Protein AF-A0A7R9QQJ9-F1 (afdb_monomer_lite)

Secondary structure (DSSP, 8-state):
-TTHHHHHHS---HHHHHHHHHHHHHHHHHHHHHHHHHHHHSSB-SS-S-------HHHHHHTTTTTTTSTTT--SSTT----B-HHHHHHHTTTTBHHHHHH-TT-TTSSSS-HHHH--HHHHHHHHHHHTTSS-------HHHHHHHHHHHHHHHHHHHHHHHHHHHHHHHT-

InterPro domains:
  IPR015876 Acyl-CoA desaturase [PR00075] (22-43)
  IPR015876 Acyl-CoA desaturase [PR00075] (65-79)
  IPR015876 Acyl-CoA desaturase [PTH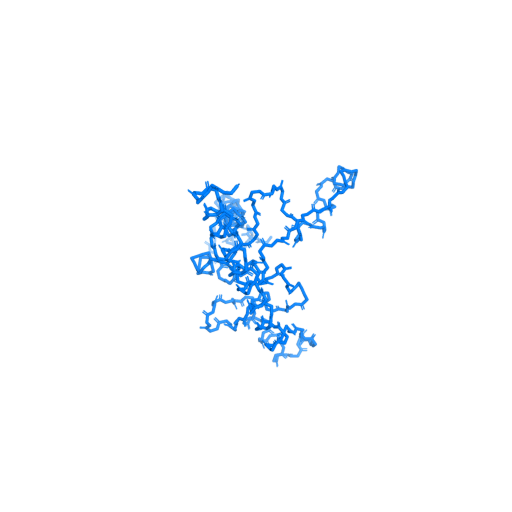R11351] (2-74)

Foldseek 3Di:
DQQVVCCPPPNDDSVVSVVVVVCVVVVVVVLVVVLQQDQQQDAAQQQDDDQADDDDPPQCVVCVNPSCPCVLAHDPDPNGHGHADLVSLVSVQQSRLSNQCNNCVLAQQSHPDACVVRSSPSRVVVVVCVVVVNDDDGDHDPPVVRVVSSVVVVVVVVVVVVVVVVVVCCVVVDD

Structure (mmCIF, N/CA/C/O backbone):
data_AF-A0A7R9QQJ9-F1
#
_entry.id   AF-A0A7R9QQJ9-F1
#
loop_
_atom_site.group_PDB
_atom_site.id
_atom_site.type_symbol
_atom_site.label_atom_id
_atom_site.label_alt_id
_atom_site.label_comp_id
_atom_site.label_asym_id
_atom_site.label_entity_id
_atom_site.label_seq_id
_atom_site.pdbx_PDB_ins_code
_atom_site.Cartn_x
_atom_site.Cartn_y
_atom_site.Cartn_z
_atom_site.occupancy
_atom_site.B_iso_or_equiv
_atom_site.auth_seq_id
_atom_site.auth_comp_id
_atom_site.auth_asym_id
_atom_site.auth_atom_id
_atom_site.pdbx_PDB_model_num
ATOM 1 N N . MET A 1 1 ? 14.951 -6.701 -19.029 1.00 64.62 1 MET A N 1
ATOM 2 C CA . MET A 1 1 ? 13.844 -6.123 -19.824 1.00 64.62 1 MET A CA 1
ATOM 3 C C . MET A 1 1 ? 13.833 -4.592 -19.878 1.00 64.62 1 MET A C 1
ATOM 5 O O . MET A 1 1 ? 13.857 -4.095 -20.995 1.00 64.62 1 MET A O 1
ATOM 9 N N . PRO A 1 2 ? 13.866 -3.815 -18.775 1.00 78.88 2 PRO A N 1
ATOM 10 C CA . PRO A 1 2 ? 13.656 -2.356 -18.847 1.00 78.88 2 PRO A CA 1
ATOM 11 C C . PRO A 1 2 ? 14.773 -1.560 -19.548 1.00 78.88 2 PRO A C 1
ATOM 13 O O . PRO A 1 2 ? 14.519 -0.454 -19.998 1.00 78.88 2 PRO A O 1
ATOM 16 N N . VAL A 1 3 ? 15.979 -2.123 -19.679 1.00 84.75 3 VAL A N 1
ATOM 17 C CA . VAL A 1 3 ? 17.088 -1.518 -20.448 1.00 84.75 3 VAL A CA 1
ATOM 18 C C . VAL A 1 3 ? 16.954 -1.794 -21.949 1.00 84.75 3 VAL A C 1
ATOM 20 O O . VAL A 1 3 ? 17.261 -0.943 -22.766 1.00 84.75 3 VAL A O 1
ATOM 23 N N . VAL A 1 4 ? 16.456 -2.974 -22.324 1.00 87.50 4 VAL A N 1
ATOM 24 C CA . VAL A 1 4 ? 16.416 -3.426 -23.725 1.00 87.50 4 VAL A CA 1
ATOM 25 C C . VAL A 1 4 ? 15.250 -2.792 -24.491 1.00 87.50 4 VAL A C 1
ATOM 27 O O . VAL A 1 4 ? 15.377 -2.498 -25.671 1.00 87.50 4 VAL A O 1
ATOM 30 N N . VAL A 1 5 ? 14.118 -2.545 -23.827 1.00 89.81 5 VAL A N 1
ATOM 31 C CA . VAL A 1 5 ? 12.914 -1.979 -24.463 1.00 89.81 5 VAL A CA 1
ATOM 32 C C . VAL A 1 5 ? 13.157 -0.578 -25.061 1.00 89.81 5 VAL A C 1
ATOM 34 O O . VAL A 1 5 ? 12.848 -0.403 -26.237 1.00 89.81 5 VAL A O 1
ATOM 37 N N . PRO A 1 6 ? 13.755 0.394 -24.339 1.00 87.38 6 PRO A N 1
ATOM 38 C CA . PRO A 1 6 ? 14.094 1.705 -24.904 1.00 87.38 6 PRO A CA 1
ATOM 39 C C . PRO A 1 6 ? 15.059 1.627 -26.091 1.00 87.38 6 PRO A C 1
ATOM 41 O O . PRO A 1 6 ? 14.895 2.343 -27.074 1.00 87.38 6 PRO A O 1
ATOM 44 N N . MET A 1 7 ? 16.033 0.716 -26.017 1.00 91.12 7 MET A N 1
ATOM 45 C CA . MET A 1 7 ? 17.004 0.505 -27.092 1.00 91.12 7 MET A CA 1
ATOM 46 C C . MET A 1 7 ? 16.336 -0.029 -28.367 1.00 91.12 7 MET A C 1
ATOM 48 O O . MET A 1 7 ? 16.750 0.316 -29.463 1.00 91.12 7 MET A O 1
ATOM 52 N N . LEU A 1 8 ? 15.298 -0.864 -28.239 1.00 90.50 8 LEU A N 1
ATOM 53 C CA . LEU A 1 8 ? 14.614 -1.469 -29.387 1.00 90.50 8 LEU A CA 1
ATOM 54 C C . LEU A 1 8 ? 13.496 -0.601 -29.975 1.00 90.50 8 LEU A C 1
ATOM 56 O O . LEU A 1 8 ? 13.248 -0.677 -31.175 1.00 90.50 8 LEU A O 1
ATOM 60 N N . LEU A 1 9 ? 12.779 0.168 -29.150 1.00 92.50 9 LEU A N 1
ATOM 61 C CA . LEU A 1 9 ? 11.583 0.893 -29.596 1.00 92.50 9 LEU A CA 1
ATOM 62 C C . LEU A 1 9 ? 11.868 2.306 -30.111 1.00 92.50 9 LEU A C 1
ATOM 64 O O . LEU A 1 9 ? 11.114 2.797 -30.947 1.00 92.50 9 LEU A O 1
ATOM 68 N N . TRP A 1 10 ? 12.919 2.964 -29.621 1.00 93.19 10 TRP A N 1
ATOM 69 C CA . TRP A 1 10 ? 13.259 4.335 -30.020 1.00 93.19 10 TRP A CA 1
ATOM 70 C C . TRP A 1 10 ? 14.772 4.596 -30.063 1.00 93.19 10 TRP A C 1
ATOM 72 O O . TRP A 1 10 ? 15.200 5.737 -29.925 1.00 93.19 10 TRP A O 1
ATOM 82 N N . ASP A 1 11 ? 15.560 3.536 -30.283 1.00 91.62 11 ASP A N 1
ATOM 83 C CA . ASP A 1 11 ? 17.010 3.581 -30.539 1.00 91.62 11 ASP A CA 1
ATOM 84 C C . ASP A 1 11 ? 17.821 4.314 -29.451 1.00 91.62 11 ASP A C 1
ATOM 86 O O . ASP A 1 11 ? 18.772 5.049 -29.715 1.00 91.62 11 ASP A O 1
ATOM 90 N N . GLU A 1 12 ? 17.422 4.137 -28.187 1.00 92.56 12 GLU A N 1
ATOM 91 C CA . GLU A 1 12 ? 18.134 4.728 -27.053 1.00 92.56 12 GLU A CA 1
ATOM 92 C C . GLU A 1 12 ? 19.526 4.102 -26.874 1.00 92.56 12 GLU A C 1
ATOM 94 O O . GLU A 1 12 ? 19.711 2.891 -27.026 1.00 92.56 12 GLU A O 1
ATOM 99 N N . SER A 1 13 ? 20.513 4.906 -26.465 1.00 93.50 13 SER A N 1
ATOM 100 C CA . SER A 1 13 ? 21.855 4.375 -26.208 1.00 93.50 13 SER A CA 1
ATOM 101 C C . SER A 1 13 ? 21.870 3.447 -24.987 1.00 93.50 13 SER A C 1
ATOM 103 O O . SER A 1 13 ? 21.160 3.666 -24.001 1.00 93.50 13 SER A O 1
ATOM 105 N N . PHE A 1 14 ? 22.732 2.423 -25.006 1.00 90.38 14 PHE A N 1
ATOM 106 C CA . PHE A 1 14 ? 22.843 1.460 -23.901 1.00 90.38 14 PHE A CA 1
ATOM 107 C C . PHE A 1 14 ? 23.088 2.144 -22.548 1.00 90.38 14 PHE A C 1
ATOM 109 O O . PHE A 1 14 ? 22.452 1.808 -21.550 1.00 90.38 14 PHE A O 1
ATOM 116 N N . ILE A 1 15 ? 23.981 3.137 -22.516 1.00 91.50 15 ILE A N 1
ATOM 117 C CA . ILE A 1 15 ? 24.331 3.855 -21.287 1.00 91.50 15 ILE A CA 1
ATOM 118 C C . ILE A 1 15 ? 23.136 4.658 -20.763 1.00 91.50 15 ILE A C 1
ATOM 120 O O . ILE A 1 15 ? 22.824 4.563 -19.577 1.00 91.50 15 ILE A O 1
ATOM 124 N N . ASN A 1 16 ? 22.417 5.374 -21.632 1.00 89.94 16 ASN A N 1
ATOM 125 C CA . ASN A 1 16 ? 21.224 6.118 -21.229 1.00 89.94 16 ASN A CA 1
ATOM 126 C C . ASN A 1 16 ? 20.128 5.184 -20.707 1.00 89.94 16 ASN A C 1
ATOM 128 O O . ASN A 1 16 ? 19.537 5.456 -19.664 1.00 89.94 16 ASN A O 1
ATOM 132 N N . ALA A 1 17 ? 19.899 4.049 -21.373 1.00 90.06 17 ALA A N 1
ATOM 133 C CA . ALA A 1 17 ? 18.910 3.064 -20.949 1.00 90.06 17 ALA A CA 1
ATOM 134 C C . ALA A 1 17 ? 19.256 2.433 -19.584 1.00 90.06 17 ALA A C 1
ATOM 136 O O . ALA A 1 17 ? 18.371 2.222 -18.748 1.00 90.06 17 ALA A O 1
ATOM 137 N N . VAL A 1 18 ? 20.541 2.169 -19.318 1.00 91.31 18 VAL A N 1
ATOM 138 C CA . VAL A 1 18 ? 21.013 1.687 -18.009 1.00 91.31 18 VAL A CA 1
ATOM 139 C C . VAL A 1 18 ? 20.833 2.755 -16.932 1.00 91.31 18 VAL A C 1
ATOM 141 O O . VAL A 1 18 ? 20.264 2.454 -15.882 1.00 91.31 18 VAL A O 1
ATOM 144 N N . ILE A 1 19 ? 21.256 3.997 -17.189 1.00 91.38 19 ILE A N 1
ATOM 145 C CA . ILE A 1 19 ? 21.118 5.111 -16.238 1.00 91.38 19 ILE A CA 1
ATOM 146 C C . ILE A 1 19 ? 19.643 5.362 -15.918 1.00 91.38 19 ILE A C 1
ATOM 148 O O . ILE A 1 19 ? 19.280 5.450 -14.746 1.00 91.38 19 ILE A O 1
ATOM 152 N N . ALA A 1 20 ? 18.776 5.399 -16.931 1.00 88.38 20 ALA A N 1
ATOM 153 C CA . ALA A 1 20 ? 17.339 5.565 -16.751 1.00 88.38 20 ALA A CA 1
ATOM 154 C C . ALA A 1 20 ? 16.732 4.429 -15.913 1.00 88.38 20 ALA A C 1
ATOM 156 O O . ALA A 1 20 ? 15.905 4.680 -15.037 1.00 88.38 20 ALA A O 1
ATOM 157 N N . ASN A 1 21 ? 17.166 3.180 -16.119 1.00 89.00 21 ASN A N 1
ATOM 158 C CA . ASN A 1 21 ? 16.682 2.054 -15.324 1.00 89.00 21 ASN A CA 1
ATOM 159 C C . ASN A 1 21 ? 17.173 2.097 -13.867 1.00 89.00 21 ASN A C 1
ATOM 161 O O . ASN A 1 21 ? 16.391 1.808 -12.960 1.00 89.00 21 ASN A O 1
ATOM 165 N N . ILE A 1 22 ? 18.434 2.476 -13.630 1.00 90.62 22 ILE A N 1
ATOM 166 C CA . ILE A 1 22 ? 18.966 2.676 -12.273 1.00 90.62 22 ILE A CA 1
ATOM 167 C C . ILE A 1 22 ? 18.197 3.802 -11.582 1.00 90.62 22 ILE A C 1
ATOM 169 O O . ILE A 1 22 ? 17.714 3.610 -10.469 1.00 90.62 22 ILE A O 1
ATOM 173 N N . PHE A 1 23 ? 18.009 4.940 -12.254 1.00 88.56 23 PHE A N 1
ATOM 174 C CA . PHE A 1 23 ? 17.234 6.059 -11.725 1.00 88.56 23 PHE A CA 1
ATOM 175 C C . PHE A 1 23 ? 15.801 5.639 -11.388 1.00 88.56 23 PHE A C 1
ATOM 177 O O . PHE A 1 23 ? 15.341 5.895 -10.280 1.00 88.56 23 PHE A O 1
ATOM 184 N N . ARG A 1 24 ? 15.117 4.919 -12.286 1.00 88.56 24 ARG A N 1
ATOM 185 C CA . ARG A 1 24 ? 13.768 4.381 -12.048 1.00 88.56 24 ARG A CA 1
ATOM 186 C C . ARG A 1 24 ? 13.718 3.478 -10.814 1.00 88.56 24 ARG A C 1
ATOM 188 O O . ARG A 1 24 ? 12.778 3.575 -10.030 1.00 88.56 24 ARG A O 1
ATOM 195 N N . PHE A 1 25 ? 14.704 2.595 -10.647 1.00 84.88 25 PHE A N 1
ATOM 196 C CA . PHE A 1 25 ? 14.776 1.677 -9.510 1.00 84.88 25 PHE A CA 1
ATOM 197 C C . PHE A 1 25 ? 15.018 2.424 -8.195 1.00 84.88 25 PHE A C 1
ATOM 199 O O . PHE A 1 25 ? 14.280 2.231 -7.233 1.00 84.88 25 PHE A O 1
ATOM 206 N N . VAL A 1 26 ? 15.999 3.328 -8.175 1.00 86.31 26 VAL A N 1
ATOM 207 C CA . VAL A 1 26 ? 16.327 4.145 -7.002 1.00 86.31 26 VAL A C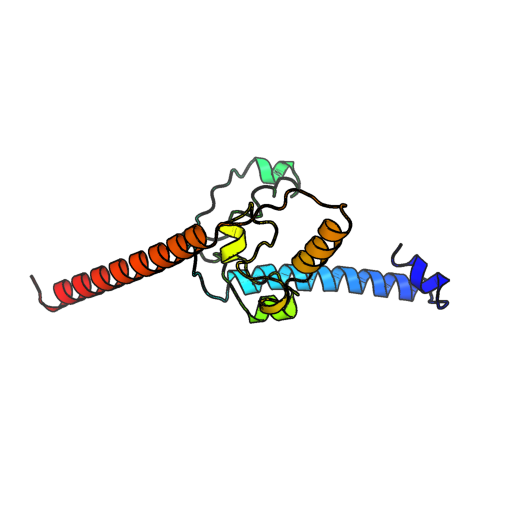A 1
ATOM 208 C C . VAL A 1 26 ? 15.158 5.054 -6.633 1.00 86.31 26 VAL A C 1
ATOM 210 O O . VAL A 1 26 ? 14.791 5.112 -5.464 1.00 86.31 26 VAL A O 1
ATOM 213 N N . TYR A 1 27 ? 14.535 5.719 -7.605 1.00 82.25 27 TYR A N 1
ATOM 214 C CA . TYR A 1 27 ? 13.352 6.548 -7.383 1.00 82.25 27 TYR A CA 1
ATOM 215 C C . TYR A 1 27 ? 12.193 5.727 -6.809 1.00 82.25 27 TYR A C 1
ATOM 217 O O . TYR A 1 27 ? 11.614 6.119 -5.801 1.00 82.25 27 TYR A O 1
ATOM 225 N N . GLY A 1 28 ? 11.914 4.547 -7.376 1.00 79.62 28 GLY A N 1
ATOM 226 C CA . GLY A 1 28 ? 10.893 3.635 -6.855 1.00 79.62 28 GLY A CA 1
ATOM 227 C C . GLY A 1 28 ? 11.153 3.213 -5.406 1.00 79.62 28 GLY A C 1
ATOM 228 O O . GLY A 1 28 ? 10.234 3.249 -4.590 1.00 79.62 28 GLY A O 1
ATOM 229 N N . LEU A 1 29 ? 12.405 2.892 -5.062 1.00 78.38 29 LEU A N 1
ATOM 230 C CA . LEU A 1 29 ? 12.799 2.592 -3.682 1.00 78.38 29 LEU A CA 1
ATOM 231 C C . LEU A 1 29 ? 12.589 3.791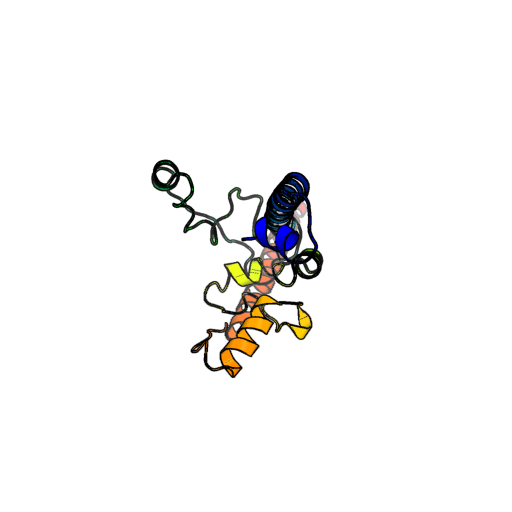 -2.751 1.00 78.38 29 LEU A C 1
ATOM 233 O O . LEU A 1 29 ? 12.030 3.625 -1.671 1.00 78.38 29 LEU A O 1
ATOM 237 N N . HIS A 1 30 ? 12.982 4.998 -3.165 1.00 75.75 30 HIS A N 1
ATOM 238 C CA . HIS A 1 30 ? 12.779 6.205 -2.360 1.00 75.75 30 HIS A CA 1
ATOM 239 C C . HIS A 1 30 ? 11.295 6.507 -2.154 1.00 75.75 30 HIS A C 1
ATOM 241 O O . HIS A 1 30 ? 10.904 6.835 -1.040 1.00 75.75 30 HIS A O 1
ATOM 247 N N . CYS A 1 31 ? 10.457 6.351 -3.181 1.00 73.06 31 CYS A N 1
ATOM 248 C CA . CYS A 1 31 ? 9.009 6.491 -3.047 1.00 73.06 31 CYS A CA 1
ATOM 249 C C . CYS A 1 31 ? 8.430 5.454 -2.076 1.00 73.06 31 CYS A C 1
ATOM 251 O O . CYS A 1 31 ? 7.686 5.830 -1.174 1.00 73.06 31 CYS A O 1
ATOM 253 N N . GLY A 1 32 ? 8.805 4.177 -2.206 1.00 72.25 32 GLY A N 1
ATOM 254 C CA . GLY A 1 32 ? 8.347 3.116 -1.303 1.00 72.25 32 GLY A CA 1
ATOM 255 C C . GLY A 1 32 ? 8.774 3.349 0.149 1.00 72.25 32 GLY A C 1
ATOM 256 O O . GLY A 1 32 ? 7.958 3.273 1.066 1.00 72.25 32 GLY A O 1
ATOM 257 N N . PHE A 1 33 ? 10.033 3.722 0.379 1.00 74.06 33 PHE A N 1
ATOM 258 C CA . PHE A 1 33 ? 10.514 4.045 1.723 1.00 74.06 33 PHE A CA 1
ATOM 259 C C . PHE A 1 33 ? 9.889 5.324 2.285 1.00 74.06 33 PHE A C 1
ATOM 261 O O . PHE A 1 33 ? 9.604 5.378 3.479 1.00 74.06 33 PHE A O 1
ATOM 268 N N . LEU A 1 34 ? 9.608 6.326 1.447 1.00 71.50 34 LEU A N 1
ATOM 269 C CA . LEU A 1 34 ? 8.926 7.551 1.867 1.00 71.50 34 LEU A CA 1
ATOM 270 C C . LEU A 1 34 ? 7.500 7.262 2.338 1.00 71.50 34 LEU A C 1
ATOM 272 O O . LEU A 1 34 ? 7.082 7.816 3.353 1.00 71.50 34 LEU A O 1
ATOM 276 N N . VAL A 1 35 ? 6.776 6.367 1.663 1.00 66.81 35 VAL A N 1
ATOM 277 C CA . VAL A 1 35 ? 5.463 5.882 2.119 1.00 66.81 35 VAL A CA 1
ATOM 278 C C . VAL A 1 35 ? 5.585 5.249 3.506 1.00 66.81 35 VAL A C 1
ATOM 280 O O . VAL A 1 35 ? 4.864 5.649 4.422 1.00 66.81 35 VAL A O 1
ATOM 283 N N . ASN A 1 36 ? 6.566 4.364 3.700 1.00 67.06 36 ASN A N 1
ATOM 284 C CA . ASN A 1 36 ? 6.821 3.714 4.988 1.00 67.06 36 ASN A CA 1
ATOM 285 C C . ASN A 1 36 ? 7.219 4.708 6.094 1.00 67.06 36 ASN A C 1
ATOM 287 O O . ASN A 1 36 ? 6.822 4.545 7.242 1.00 67.06 36 ASN A O 1
ATOM 291 N N . SER A 1 37 ? 7.959 5.775 5.786 1.00 67.69 37 SER A N 1
ATOM 292 C CA . SER A 1 37 ? 8.301 6.800 6.783 1.00 67.69 37 SER A CA 1
ATOM 293 C C . SER A 1 37 ? 7.117 7.720 7.099 1.00 67.69 37 SER A C 1
ATOM 295 O O . SER A 1 37 ? 6.758 7.912 8.260 1.00 67.69 37 SER A O 1
ATOM 297 N N . VAL A 1 38 ? 6.466 8.289 6.080 1.00 67.38 38 VAL A N 1
ATOM 298 C CA . VAL A 1 38 ? 5.431 9.314 6.279 1.00 67.38 38 VAL A CA 1
ATOM 299 C C . VAL A 1 38 ? 4.156 8.713 6.853 1.00 67.38 38 VAL A C 1
ATOM 301 O O . VAL A 1 38 ? 3.619 9.282 7.797 1.00 67.38 38 VAL A O 1
ATOM 304 N N . ALA A 1 39 ? 3.685 7.568 6.357 1.00 61.72 39 ALA A N 1
ATOM 305 C CA . ALA A 1 39 ? 2.442 6.969 6.845 1.00 61.72 39 ALA A CA 1
ATOM 306 C C . ALA A 1 39 ? 2.583 6.272 8.207 1.00 61.72 39 ALA A C 1
ATOM 308 O O . ALA A 1 39 ? 1.576 5.950 8.829 1.00 61.72 39 ALA A O 1
ATOM 309 N N . HIS A 1 40 ? 3.800 6.075 8.717 1.00 62.78 40 HIS A N 1
ATOM 310 C CA . HIS A 1 40 ? 3.992 5.645 10.103 1.00 62.78 40 HIS A CA 1
ATOM 311 C C . HIS A 1 40 ? 4.303 6.801 11.070 1.00 62.78 40 HIS A C 1
ATOM 313 O O . HIS A 1 40 ? 4.075 6.674 12.270 1.00 62.78 40 HIS A O 1
ATOM 319 N N . MET A 1 41 ? 4.754 7.961 10.580 1.00 64.38 41 MET A N 1
ATOM 320 C CA . MET A 1 41 ? 4.984 9.147 11.419 1.00 64.38 41 MET A CA 1
ATOM 321 C C . MET A 1 41 ? 3.777 10.098 11.456 1.00 64.38 41 MET A C 1
ATOM 323 O O . MET A 1 41 ? 3.463 10.675 12.496 1.00 64.38 41 MET A O 1
ATOM 327 N N . HIS A 1 42 ? 3.059 10.257 10.344 1.00 60.53 42 HIS A N 1
ATOM 328 C CA . HIS A 1 42 ? 2.043 11.293 10.150 1.00 60.53 42 HIS A CA 1
ATOM 329 C C . HIS A 1 42 ? 0.724 10.688 9.654 1.00 60.53 42 HIS A C 1
ATOM 331 O O . HIS A 1 42 ? 0.683 10.041 8.612 1.00 60.53 42 HIS A O 1
ATOM 337 N N . GLY A 1 43 ? -0.369 10.928 10.387 1.00 68.69 43 GLY A N 1
ATOM 338 C CA . GLY A 1 43 ? -1.710 10.465 10.024 1.00 68.69 43 GLY A CA 1
ATOM 339 C C . GLY A 1 43 ? -2.592 10.106 11.226 1.00 68.69 43 GLY A C 1
ATOM 340 O O . GLY A 1 43 ? -2.195 10.280 12.378 1.00 68.69 43 GLY A O 1
ATOM 341 N N . LEU A 1 44 ? -3.794 9.602 10.949 1.00 68.62 44 LEU A N 1
ATOM 342 C CA . LEU A 1 44 ? -4.799 9.226 11.952 1.00 68.62 44 LEU A CA 1
ATOM 343 C C . LEU A 1 44 ? -4.767 7.722 12.261 1.00 68.62 44 LEU A C 1
ATOM 345 O O . LEU A 1 44 ? -4.276 6.931 11.463 1.00 68.62 44 LEU A O 1
ATOM 349 N N . ARG A 1 45 ? -5.314 7.310 13.412 1.00 70.38 45 ARG A N 1
ATOM 350 C CA . ARG A 1 45 ? -5.446 5.891 13.808 1.00 70.38 45 ARG A CA 1
ATOM 351 C C . ARG A 1 45 ? -6.884 5.551 14.203 1.00 70.38 45 ARG A C 1
ATOM 353 O O . ARG A 1 45 ? -7.190 5.496 15.396 1.00 70.38 45 ARG A O 1
ATOM 360 N N . PRO A 1 46 ? -7.792 5.413 13.227 1.00 70.56 46 PRO A N 1
ATOM 361 C CA . PRO A 1 46 ? -9.203 5.216 13.523 1.00 70.56 46 PRO A CA 1
ATOM 362 C C . PRO A 1 46 ? -9.567 3.782 13.945 1.00 70.56 46 PRO A C 1
ATOM 364 O O . PRO A 1 46 ? -10.626 3.618 14.539 1.00 70.56 46 PRO A O 1
ATOM 367 N N . TYR A 1 47 ? -8.742 2.759 13.675 1.00 68.12 47 TYR A N 1
ATOM 368 C CA . TYR A 1 47 ? -9.109 1.347 13.908 1.00 68.12 47 TYR A CA 1
ATOM 369 C C . TYR A 1 47 ? -8.404 0.697 15.089 1.00 68.12 47 TYR A C 1
ATOM 371 O O . TYR A 1 47 ? -9.040 -0.000 15.880 1.00 68.12 47 TYR A O 1
ATOM 379 N N . ASP A 1 48 ? -7.096 0.914 15.193 1.00 66.38 48 ASP A N 1
ATOM 380 C CA . ASP A 1 48 ? -6.293 0.421 16.303 1.00 66.38 48 ASP A CA 1
ATOM 381 C C . ASP A 1 48 ? -5.238 1.456 16.686 1.00 66.38 48 ASP A C 1
ATOM 383 O O . ASP A 1 48 ? -4.511 1.987 15.839 1.00 66.38 48 ASP A O 1
ATOM 387 N N . LYS A 1 49 ? -5.199 1.770 17.980 1.00 65.31 49 LYS A N 1
ATOM 388 C CA . LYS A 1 49 ? -4.325 2.782 18.575 1.00 65.31 49 LYS A CA 1
ATOM 389 C C . LYS A 1 49 ? -3.136 2.161 19.308 1.00 65.31 49 LYS A C 1
ATOM 391 O O . LYS A 1 49 ? -2.210 2.902 19.628 1.00 65.31 49 LYS A O 1
ATOM 396 N N . VAL A 1 50 ? -3.158 0.847 19.565 1.00 60.16 50 VAL A N 1
ATOM 397 C CA . VAL A 1 50 ? -2.165 0.127 20.375 1.00 60.16 50 VAL A CA 1
ATOM 398 C C . VAL A 1 50 ? -1.816 -1.195 19.690 1.00 60.16 50 VAL A C 1
ATOM 400 O O . VAL A 1 50 ? -2.353 -2.251 20.011 1.00 60.16 50 VAL A O 1
ATOM 403 N N . ILE A 1 51 ? -0.878 -1.140 18.751 1.00 55.44 51 ILE A N 1
ATOM 404 C CA . ILE A 1 51 ? -0.348 -2.314 18.049 1.00 55.44 51 ILE A CA 1
ATOM 405 C C . ILE A 1 51 ? 1.142 -2.410 18.363 1.00 55.44 51 ILE A C 1
ATOM 407 O O . ILE A 1 51 ? 1.945 -1.666 17.810 1.00 55.44 51 ILE A O 1
ATOM 411 N N . ASP A 1 52 ? 1.490 -3.299 19.301 1.00 39.31 52 ASP A N 1
ATOM 412 C CA . ASP A 1 52 ? 2.862 -3.484 19.794 1.00 39.31 52 ASP A CA 1
ATOM 413 C C . ASP A 1 52 ? 3.523 -4.709 19.127 1.00 39.31 52 ASP A C 1
ATOM 415 O O . ASP A 1 52 ? 2.969 -5.815 19.163 1.00 39.31 52 ASP A O 1
ATOM 419 N N . PRO A 1 53 ? 4.710 -4.545 18.533 1.00 39.56 53 PRO A N 1
ATOM 420 C CA . PRO A 1 53 ? 5.431 -5.604 17.860 1.00 39.56 53 PRO A CA 1
ATOM 421 C C . PRO A 1 53 ? 6.215 -6.534 18.781 1.00 39.56 53 PRO A C 1
ATOM 423 O O . PRO A 1 53 ? 6.936 -6.077 19.662 1.00 39.56 53 PRO A O 1
ATOM 426 N N . ARG A 1 54 ? 6.162 -7.853 18.546 1.00 34.28 54 ARG A N 1
ATOM 427 C CA . ARG A 1 54 ? 7.029 -8.826 19.238 1.00 34.28 54 ARG A CA 1
ATOM 428 C C . ARG A 1 54 ? 7.809 -9.678 18.238 1.00 34.28 54 ARG A C 1
ATOM 430 O O . ARG A 1 54 ? 7.212 -10.444 17.489 1.00 34.28 54 ARG A O 1
ATOM 437 N N . GLU A 1 55 ? 9.139 -9.574 18.262 1.00 43.28 55 GLU A N 1
ATOM 438 C CA . GLU A 1 55 ? 10.056 -10.307 17.374 1.00 43.28 55 GLU A CA 1
ATOM 439 C C . GLU A 1 55 ? 11.143 -11.102 18.127 1.00 43.28 55 GLU A C 1
ATOM 441 O O . GLU A 1 55 ? 11.479 -10.813 19.276 1.00 43.28 55 GLU A O 1
ATOM 446 N N . SER A 1 56 ? 11.708 -12.114 17.454 1.00 41.50 56 SER A N 1
ATOM 447 C CA . SER A 1 56 ? 12.856 -12.907 17.914 1.00 41.50 56 SER A CA 1
ATOM 448 C C . SER A 1 56 ? 14.083 -12.602 17.052 1.00 41.50 56 SER A C 1
ATOM 450 O O . SER A 1 56 ? 14.135 -12.956 15.873 1.00 41.50 56 SER A O 1
ATOM 452 N N . ARG A 1 57 ? 15.099 -11.975 17.659 1.00 40.62 57 ARG A N 1
ATOM 453 C CA . ARG A 1 57 ? 16.304 -11.426 16.992 1.00 40.62 57 ARG A CA 1
ATOM 454 C C . ARG A 1 57 ? 17.144 -12.462 16.230 1.00 40.62 57 ARG A C 1
ATOM 456 O O . ARG A 1 57 ? 17.964 -12.097 15.395 1.00 40.62 57 ARG A O 1
ATOM 463 N N . PHE A 1 58 ? 16.956 -13.746 16.520 1.00 46.88 58 PHE A N 1
ATOM 464 C CA . PHE A 1 58 ? 17.732 -14.841 15.939 1.00 46.88 58 PHE A CA 1
ATOM 465 C C . PHE A 1 58 ? 17.349 -15.136 14.475 1.00 46.88 58 PHE A C 1
ATOM 467 O O . PHE A 1 58 ? 18.207 -15.488 13.669 1.00 46.88 58 PHE A O 1
ATOM 474 N N . VAL A 1 59 ? 16.075 -14.949 14.109 1.00 47.59 59 VAL A N 1
ATOM 475 C CA . VAL A 1 59 ? 15.532 -15.310 12.782 1.00 47.59 59 VAL A CA 1
ATOM 476 C C . VAL A 1 59 ? 15.885 -14.271 11.710 1.00 47.59 59 VAL A C 1
ATOM 478 O O . VAL A 1 59 ? 16.209 -14.629 10.577 1.00 47.59 59 VAL A O 1
ATOM 481 N N . THR A 1 60 ? 15.900 -12.985 12.068 1.00 46.59 60 THR A N 1
ATOM 482 C CA . THR A 1 60 ? 16.236 -11.872 11.160 1.00 46.59 60 THR A CA 1
ATOM 483 C C . THR A 1 60 ? 17.692 -11.920 10.693 1.00 46.59 60 THR A C 1
ATOM 485 O O . THR A 1 60 ? 17.993 -11.585 9.550 1.00 46.59 60 THR A O 1
ATOM 488 N N . TYR A 1 61 ? 18.604 -12.381 11.555 1.00 48.06 61 TYR A N 1
ATOM 489 C CA . TYR A 1 61 ? 20.035 -12.417 11.248 1.00 48.06 61 TYR A CA 1
ATOM 490 C C . TYR A 1 61 ? 20.389 -13.483 10.201 1.00 48.06 61 TYR A C 1
ATOM 492 O O . TYR A 1 61 ? 21.189 -13.235 9.304 1.00 48.06 61 TYR A O 1
ATOM 500 N N . PHE A 1 62 ? 19.767 -14.661 10.281 1.00 49.72 62 PHE A N 1
ATOM 501 C CA . PHE A 1 62 ? 20.095 -15.788 9.399 1.00 49.72 62 PHE A CA 1
ATOM 502 C C . PHE A 1 62 ? 19.418 -15.748 8.034 1.00 49.72 62 PHE A C 1
ATOM 504 O O . PHE A 1 62 ? 19.838 -16.440 7.113 1.00 49.72 62 PHE A O 1
ATOM 511 N N . SER A 1 63 ? 18.379 -14.939 7.902 1.00 50.09 63 SER A N 1
ATOM 512 C CA . SER A 1 63 ? 17.621 -14.807 6.666 1.00 50.09 63 SER A CA 1
ATOM 513 C C . SER A 1 63 ? 18.081 -13.628 5.807 1.00 50.09 63 SER A C 1
ATOM 515 O O . SER A 1 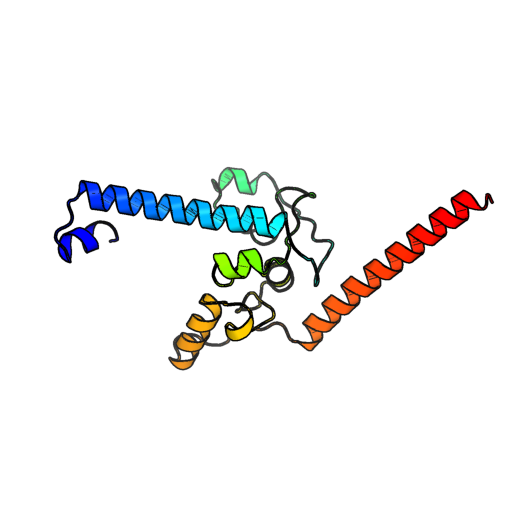63 ? 17.492 -13.395 4.761 1.00 50.09 63 SER A O 1
ATOM 517 N N . LEU A 1 64 ? 19.118 -12.882 6.225 1.00 51.84 64 LEU A N 1
ATOM 518 C CA . LEU A 1 64 ? 19.648 -11.710 5.505 1.00 51.84 64 LEU A CA 1
ATOM 519 C C . LEU A 1 64 ? 18.546 -10.722 5.069 1.00 51.84 64 LEU A C 1
ATOM 521 O O . LEU A 1 64 ? 18.628 -10.102 4.012 1.00 51.84 64 LEU A O 1
ATOM 525 N N . GLY A 1 65 ? 17.505 -10.581 5.892 1.00 47.56 65 GLY A N 1
ATOM 526 C CA . GLY A 1 65 ? 16.334 -9.761 5.589 1.00 47.56 65 GLY A CA 1
ATOM 527 C C . GLY A 1 65 ? 15.172 -10.487 4.897 1.00 47.56 65 GLY A C 1
ATOM 528 O O . GLY A 1 65 ? 14.113 -9.902 4.755 1.00 47.56 65 GLY A O 1
ATOM 529 N N . GLU A 1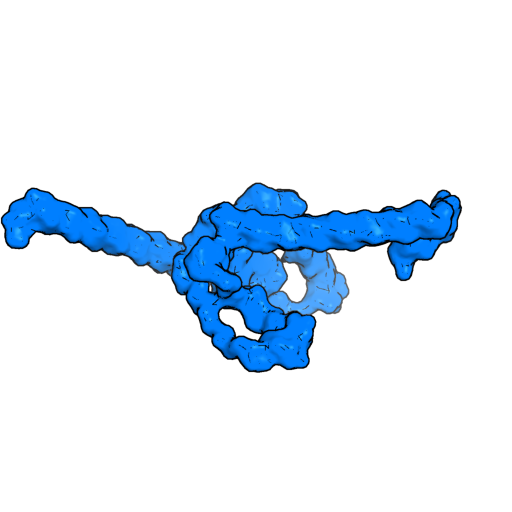 66 ? 15.266 -11.764 4.531 1.00 37.66 66 GLU A N 1
ATOM 530 C CA . GLU A 1 66 ? 14.099 -12.537 4.060 1.00 37.66 66 GLU A CA 1
ATOM 531 C C . GLU A 1 66 ? 13.242 -13.098 5.212 1.00 37.66 66 GLU A C 1
ATOM 533 O O . GLU A 1 66 ? 12.125 -13.542 5.013 1.00 37.66 66 GLU A O 1
ATOM 538 N N . GLY A 1 67 ? 13.701 -13.035 6.464 1.00 43.28 67 GLY A N 1
ATOM 539 C CA . GLY A 1 67 ? 12.917 -13.382 7.661 1.00 43.28 67 GLY A CA 1
ATOM 540 C C . GLY A 1 67 ? 12.022 -12.237 8.122 1.00 43.28 67 GLY A C 1
ATOM 541 O O . GLY A 1 67 ? 11.307 -12.364 9.116 1.00 43.28 67 GLY A O 1
ATOM 542 N N . TYR A 1 68 ? 12.023 -11.133 7.371 1.00 46.81 68 TYR A N 1
ATOM 543 C CA . TYR A 1 68 ? 11.081 -10.023 7.431 1.00 46.81 68 TYR A CA 1
ATOM 544 C C . TYR A 1 68 ? 9.685 -10.437 6.932 1.00 46.81 68 TYR A C 1
ATOM 546 O O . TYR A 1 68 ? 9.017 -9.722 6.197 1.00 46.81 68 TYR A O 1
ATOM 554 N N . HIS A 1 69 ? 9.197 -11.602 7.345 1.00 41.34 69 HIS A N 1
ATOM 555 C CA . HIS A 1 69 ? 7.835 -12.041 7.042 1.00 41.34 69 HIS A CA 1
ATOM 556 C C . HIS A 1 69 ? 6.848 -11.637 8.155 1.00 41.34 69 HIS A C 1
ATOM 558 O O . HIS A 1 69 ? 5.647 -11.594 7.917 1.00 41.34 69 HIS A O 1
ATOM 564 N N . ASN A 1 70 ? 7.352 -11.203 9.322 1.00 43.41 70 ASN A N 1
ATOM 565 C CA . ASN A 1 70 ? 6.594 -10.390 10.290 1.00 43.41 70 ASN A CA 1
ATOM 566 C C . ASN A 1 70 ? 6.654 -8.876 9.983 1.00 43.41 70 ASN A C 1
ATOM 568 O O . ASN A 1 70 ? 6.003 -8.083 10.651 1.00 43.41 70 ASN A O 1
ATOM 572 N N . PHE A 1 71 ? 7.397 -8.450 8.959 1.00 41.44 71 PHE A N 1
ATOM 573 C CA . PHE A 1 71 ? 7.699 -7.040 8.643 1.00 41.44 71 PHE A CA 1
ATOM 574 C C . PHE A 1 71 ? 6.475 -6.194 8.273 1.00 41.44 71 PHE A C 1
ATOM 576 O O . PHE A 1 71 ? 6.515 -4.974 8.375 1.00 41.44 71 PHE A O 1
ATOM 583 N N . HIS A 1 72 ? 5.359 -6.839 7.922 1.00 44.78 72 HIS A N 1
ATOM 584 C CA . HIS A 1 72 ? 4.065 -6.191 7.707 1.00 44.78 72 HIS A CA 1
ATOM 585 C C . HIS A 1 72 ? 3.178 -6.116 8.960 1.00 44.78 72 HIS A C 1
ATOM 587 O O . HIS A 1 72 ? 2.050 -5.659 8.850 1.00 44.78 72 HIS A O 1
ATOM 593 N N . HIS A 1 73 ? 3.622 -6.532 10.149 1.00 44.66 73 HIS A N 1
ATOM 594 C CA . HIS A 1 73 ? 2.778 -6.526 11.357 1.00 44.66 73 HIS A CA 1
ATOM 595 C C . HIS A 1 73 ? 3.414 -5.900 12.591 1.00 44.66 73 HIS A C 1
ATOM 597 O O . HIS A 1 73 ? 2.793 -5.893 13.654 1.00 44.66 73 HIS A O 1
ATOM 603 N N . THR A 1 74 ? 4.613 -5.334 12.464 1.00 41.47 74 THR A N 1
ATOM 604 C CA . THR A 1 74 ? 5.385 -4.927 13.633 1.00 41.47 74 THR A CA 1
ATOM 605 C C . THR A 1 74 ? 6.249 -3.678 13.407 1.00 41.47 74 THR A C 1
ATOM 607 O O . THR A 1 74 ? 7.155 -3.744 12.579 1.00 41.47 74 THR A O 1
ATOM 610 N N . PRO A 1 75 ? 6.017 -2.557 14.128 1.00 42.94 75 PRO A N 1
ATOM 611 C CA . PRO A 1 75 ? 6.895 -1.392 14.061 1.00 42.94 75 PRO A CA 1
ATOM 612 C C . PRO A 1 75 ? 8.327 -1.652 14.549 1.00 42.94 75 PRO A C 1
ATOM 614 O O . PRO A 1 75 ? 8.568 -2.365 15.513 1.00 42.94 75 PRO A O 1
ATOM 617 N N . TYR A 1 76 ? 9.295 -0.995 13.920 1.00 42.81 76 TYR A N 1
ATOM 618 C CA . TYR A 1 76 ? 10.707 -1.030 14.326 1.00 42.81 76 TYR A CA 1
ATOM 619 C C . TYR A 1 76 ? 10.978 -0.256 15.638 1.00 42.81 76 TYR A C 1
ATOM 621 O O . TYR A 1 76 ? 12.074 -0.321 16.191 1.00 42.81 76 TYR A O 1
ATOM 629 N N . ASP A 1 77 ? 9.985 0.501 16.118 1.00 43.34 77 ASP A N 1
ATOM 630 C CA . ASP A 1 77 ? 10.079 1.436 17.237 1.00 43.34 77 ASP A CA 1
ATOM 631 C C . ASP A 1 77 ? 8.669 1.709 17.806 1.00 43.34 77 ASP A C 1
ATOM 633 O O . ASP A 1 77 ? 7.729 1.927 17.039 1.00 43.34 77 ASP A O 1
ATOM 637 N N . LYS A 1 78 ? 8.510 1.757 19.137 1.00 45.09 78 LYS A N 1
ATOM 638 C CA . LYS A 1 78 ? 7.238 2.109 19.816 1.00 45.09 78 LYS A CA 1
ATOM 639 C C . LYS A 1 78 ? 6.773 3.541 19.523 1.00 45.09 78 LYS A C 1
ATOM 641 O O . LYS A 1 78 ? 5.687 3.938 19.930 1.00 45.09 78 LYS A O 1
ATOM 646 N N . VAL A 1 79 ? 7.611 4.328 18.853 1.00 47.16 79 VAL A N 1
ATOM 647 C CA . VAL A 1 79 ? 7.304 5.684 18.392 1.00 47.16 79 VAL A CA 1
ATOM 648 C C . VAL A 1 79 ? 6.605 5.686 17.014 1.00 47.16 79 VAL A C 1
ATOM 650 O O . VAL A 1 79 ? 5.991 6.687 16.645 1.00 47.16 79 VAL A O 1
ATOM 653 N N . ILE A 1 80 ? 6.655 4.586 16.246 1.00 49.09 80 ILE A N 1
ATOM 654 C CA . ILE A 1 80 ? 6.341 4.554 14.802 1.00 49.09 80 ILE A CA 1
ATOM 655 C C . ILE A 1 80 ? 5.126 3.646 14.493 1.00 49.09 80 ILE A C 1
ATOM 657 O O . ILE A 1 80 ? 5.233 2.674 13.756 1.00 49.09 80 ILE A O 1
ATOM 661 N N . ASP A 1 81 ? 3.933 3.916 15.035 1.00 62.22 81 ASP A N 1
ATOM 662 C CA . ASP A 1 81 ? 2.756 3.061 14.745 1.00 62.22 81 ASP A CA 1
ATOM 663 C C . ASP A 1 81 ? 1.999 3.464 13.464 1.00 62.22 81 ASP A C 1
ATOM 665 O O . ASP A 1 81 ? 1.877 4.663 13.183 1.00 62.22 81 ASP A O 1
ATOM 669 N N . PRO A 1 82 ? 1.413 2.501 12.722 1.00 62.88 82 PRO A N 1
ATOM 670 C CA . PRO A 1 82 ? 0.841 2.749 11.407 1.00 62.88 82 PRO A CA 1
ATOM 671 C C . PRO A 1 82 ? -0.374 3.666 11.476 1.00 62.88 82 PRO A C 1
ATOM 673 O O . PRO A 1 82 ? -1.286 3.492 12.294 1.00 62.88 82 PRO A O 1
ATOM 676 N N . ARG A 1 83 ? -0.375 4.657 10.589 1.00 66.88 83 ARG A N 1
ATOM 677 C CA . ARG A 1 83 ? -1.376 5.712 10.500 1.00 66.88 83 ARG A CA 1
ATOM 678 C C . ARG A 1 83 ? -1.971 5.760 9.101 1.00 66.88 83 ARG A C 1
ATOM 680 O O . ARG A 1 83 ? -1.389 5.294 8.129 1.00 66.88 83 ARG A O 1
ATOM 687 N N . GLU A 1 84 ? -3.155 6.342 9.006 1.00 71.31 84 GLU A N 1
ATOM 688 C CA . GLU A 1 84 ? -3.780 6.674 7.734 1.00 71.31 84 GLU A CA 1
ATOM 689 C C . GLU A 1 84 ? -3.447 8.105 7.349 1.00 71.31 84 GLU A C 1
ATOM 691 O O . GLU A 1 84 ? -3.671 9.040 8.126 1.00 71.31 84 GLU A O 1
ATOM 696 N N . SER A 1 85 ? -2.951 8.291 6.131 1.00 77.25 85 SER A N 1
ATOM 697 C CA . SER A 1 85 ? -2.622 9.609 5.601 1.00 77.25 85 SER A CA 1
ATOM 698 C C . SER A 1 85 ? -3.148 9.756 4.185 1.00 77.25 85 SER A C 1
ATOM 700 O O . SER A 1 85 ? -2.603 9.178 3.248 1.00 77.25 85 SER A O 1
ATOM 702 N N . ARG A 1 86 ? -4.175 10.601 4.012 1.00 72.25 86 ARG A N 1
ATOM 703 C CA . ARG A 1 86 ? -4.741 10.895 2.683 1.00 72.25 86 ARG A CA 1
ATOM 704 C C . ARG A 1 86 ? -3.693 11.478 1.739 1.00 72.25 86 ARG A C 1
ATOM 706 O O . ARG A 1 86 ? -3.732 11.198 0.550 1.00 72.25 86 ARG A O 1
ATOM 713 N N . PHE A 1 87 ? -2.749 12.263 2.264 1.00 75.25 87 PHE A N 1
ATOM 714 C CA . PHE A 1 87 ? -1.639 12.794 1.474 1.00 75.25 87 PHE A CA 1
ATOM 715 C C . PHE A 1 87 ? -0.794 11.665 0.879 1.00 75.25 87 PHE A C 1
ATOM 717 O O . PHE A 1 87 ? -0.536 11.665 -0.322 1.00 75.25 87 PHE A O 1
ATOM 724 N N . VAL A 1 88 ? -0.427 10.676 1.702 1.00 72.31 88 VAL A N 1
ATOM 725 C CA . VAL A 1 88 ? 0.314 9.501 1.233 1.00 72.31 88 VAL A CA 1
ATOM 726 C C . VAL A 1 88 ? -0.524 8.727 0.227 1.00 72.31 88 VAL A C 1
ATOM 728 O O . VAL A 1 88 ? -0.026 8.476 -0.859 1.00 72.31 88 VAL A O 1
ATOM 731 N N . THR A 1 89 ? -1.805 8.469 0.514 1.00 74.94 89 THR A N 1
ATOM 732 C CA . THR A 1 89 ? -2.727 7.788 -0.408 1.00 74.94 89 THR A CA 1
ATOM 733 C C . THR A 1 89 ? -2.701 8.382 -1.822 1.00 74.94 89 THR A C 1
ATOM 735 O O . THR A 1 89 ? -2.628 7.631 -2.792 1.00 74.94 89 THR A O 1
ATOM 738 N N . TYR A 1 90 ? -2.753 9.713 -1.951 1.00 73.62 90 TYR A N 1
ATOM 739 C CA . TYR A 1 90 ? -2.738 10.383 -3.255 1.00 73.62 90 TYR A CA 1
ATOM 740 C C . TYR A 1 90 ? -1.403 10.217 -3.989 1.00 73.62 90 TYR A C 1
ATOM 742 O O . TYR A 1 90 ? -1.395 9.993 -5.197 1.00 73.62 90 TYR A O 1
ATOM 750 N N . PHE A 1 91 ? -0.282 10.313 -3.272 1.00 75.12 91 PHE A N 1
ATOM 751 C CA . PHE A 1 91 ? 1.054 10.203 -3.862 1.00 75.12 91 PHE A CA 1
ATOM 752 C C . PHE A 1 91 ? 1.477 8.762 -4.161 1.00 75.12 91 PHE A C 1
ATOM 754 O O . PHE A 1 91 ? 2.245 8.537 -5.093 1.00 75.12 91 PHE A O 1
ATOM 761 N N . SER A 1 92 ? 0.984 7.793 -3.391 1.00 71.25 92 SER A N 1
ATOM 762 C CA . SER A 1 92 ? 1.318 6.373 -3.523 1.00 71.25 92 SER A CA 1
ATOM 763 C C . SER A 1 92 ? 0.254 5.549 -4.240 1.00 71.25 92 SER A C 1
ATOM 765 O O . SER A 1 92 ? 0.404 4.336 -4.340 1.00 71.25 92 SER A O 1
ATOM 767 N N . LEU A 1 93 ? -0.799 6.193 -4.758 1.00 78.69 93 LEU A N 1
ATOM 768 C CA . LEU A 1 93 ? -1.867 5.547 -5.525 1.00 78.69 93 LEU A CA 1
ATOM 769 C C . LEU A 1 93 ? -2.574 4.412 -4.758 1.00 78.69 93 LEU A C 1
ATOM 771 O O . LEU A 1 93 ? -2.863 3.354 -5.323 1.00 78.69 93 LEU A O 1
ATOM 775 N N . GLY A 1 94 ? -2.868 4.646 -3.475 1.00 70.88 94 GLY A N 1
ATOM 776 C CA . GLY A 1 94 ? -3.685 3.738 -2.662 1.00 70.88 94 GLY A CA 1
ATOM 777 C C . GLY A 1 94 ? -3.072 3.299 -1.340 1.00 70.88 94 GLY A C 1
ATOM 778 O O . GLY A 1 94 ? -3.814 3.045 -0.395 1.00 70.88 94 GLY A O 1
ATOM 779 N N . GLU A 1 95 ? -1.744 3.304 -1.218 1.00 69.38 95 GLU A N 1
ATOM 780 C CA . GLU A 1 95 ? -1.021 2.708 -0.076 1.00 69.38 95 GLU A CA 1
ATOM 781 C C . GLU A 1 95 ? -1.094 3.538 1.225 1.00 69.38 95 GLU A C 1
ATOM 783 O O . GLU A 1 95 ? -0.349 3.316 2.161 1.00 69.38 95 GLU A O 1
ATOM 788 N N . GLY A 1 96 ? -1.952 4.555 1.330 1.00 72.56 96 GLY A N 1
ATOM 789 C CA . GLY A 1 96 ? -1.988 5.422 2.522 1.00 72.56 96 GLY A CA 1
ATOM 790 C C . GLY A 1 96 ? -2.847 4.911 3.687 1.00 72.56 96 GLY A C 1
ATOM 791 O O . GLY A 1 96 ? -2.937 5.600 4.703 1.00 72.56 96 GLY A O 1
ATOM 792 N N . TYR A 1 97 ? -3.491 3.746 3.557 1.00 78.00 97 TYR A N 1
ATOM 793 C CA . TYR A 1 97 ? -4.412 3.153 4.545 1.00 78.00 97 TYR A CA 1
ATOM 794 C C . TYR A 1 97 ? -3.713 2.150 5.476 1.00 78.00 97 TYR A C 1
ATOM 796 O O . TYR A 1 97 ? -4.235 1.078 5.774 1.00 78.00 97 TYR A O 1
ATOM 804 N N . HIS A 1 98 ? -2.516 2.484 5.964 1.00 77.06 98 HIS A N 1
ATOM 805 C CA . HIS A 1 98 ? -1.723 1.533 6.744 1.00 77.06 98 HIS A CA 1
ATOM 806 C C . HIS A 1 98 ? -2.407 1.112 8.054 1.00 77.06 98 HIS A C 1
ATOM 808 O O . HIS A 1 98 ? -2.362 -0.064 8.401 1.00 77.06 98 HIS A O 1
ATOM 814 N N . ASN A 1 99 ? -3.100 2.010 8.772 1.00 77.94 99 ASN A N 1
ATOM 815 C CA . ASN A 1 99 ? -3.813 1.609 9.997 1.00 77.94 99 ASN A CA 1
ATOM 816 C C . ASN A 1 99 ? -4.895 0.550 9.710 1.00 77.94 99 ASN A C 1
ATOM 818 O O . ASN A 1 99 ? -5.002 -0.423 10.456 1.00 77.94 99 ASN A O 1
ATOM 822 N N . PHE A 1 100 ? -5.652 0.700 8.616 1.00 81.19 100 PHE A N 1
ATOM 823 C CA . PHE A 1 100 ? -6.612 -0.310 8.171 1.00 81.19 100 PHE A CA 1
ATOM 824 C C . PHE A 1 100 ? -5.919 -1.609 7.750 1.00 81.19 100 PHE A C 1
ATOM 826 O O . PHE A 1 100 ? -6.278 -2.665 8.263 1.00 81.19 100 PHE A O 1
ATOM 833 N N . HIS A 1 101 ? -4.904 -1.535 6.882 1.00 81.06 101 HIS A N 1
ATOM 834 C CA . HIS A 1 101 ? -4.153 -2.700 6.392 1.00 81.06 101 HIS A CA 1
ATOM 835 C C . HIS A 1 101 ? -3.595 -3.557 7.534 1.00 81.06 101 HIS A C 1
ATOM 837 O O . HIS A 1 101 ? -3.782 -4.771 7.567 1.00 81.06 101 HIS A O 1
ATOM 843 N N . HIS A 1 102 ? -2.982 -2.924 8.536 1.00 76.50 102 HIS A N 1
ATOM 844 C CA . HIS A 1 102 ? -2.458 -3.635 9.701 1.00 76.50 102 HIS A CA 1
ATOM 845 C C . HIS A 1 102 ? -3.557 -4.187 10.621 1.00 76.50 102 HIS A C 1
ATOM 847 O O . HIS A 1 102 ? -3.338 -5.209 11.272 1.00 76.50 102 HIS A O 1
ATOM 853 N N . THR A 1 103 ? -4.734 -3.554 10.669 1.00 78.00 103 THR A N 1
ATOM 854 C CA . THR A 1 103 ? -5.877 -4.044 11.460 1.00 78.00 103 THR A CA 1
ATOM 855 C C . THR A 1 103 ? -6.597 -5.210 10.770 1.00 78.00 103 THR A C 1
ATOM 857 O O . THR A 1 103 ? -7.101 -6.115 11.440 1.00 78.00 103 THR A O 1
ATOM 860 N N . PHE A 1 104 ? -6.639 -5.216 9.435 1.00 84.44 104 PHE A N 1
ATOM 861 C CA . PHE A 1 104 ? -7.354 -6.195 8.615 1.00 84.44 104 PHE A CA 1
ATOM 862 C C . PHE A 1 104 ? -6.446 -6.798 7.522 1.00 84.44 104 PHE A C 1
ATOM 864 O O . PHE A 1 104 ? -6.727 -6.627 6.339 1.00 84.44 104 PHE A O 1
ATOM 871 N N . PRO A 1 105 ? -5.396 -7.568 7.872 1.00 80.94 105 PRO A N 1
ATOM 872 C CA . PRO A 1 105 ? -4.420 -8.078 6.892 1.00 80.94 105 PRO A CA 1
ATOM 873 C C . PRO A 1 105 ? -4.972 -9.030 5.837 1.00 80.94 105 PRO A C 1
ATOM 875 O O . PRO A 1 105 ? -4.322 -9.304 4.835 1.00 80.94 105 PRO A O 1
ATOM 878 N N . TYR A 1 106 ? -6.139 -9.608 6.101 1.00 79.94 106 TYR A N 1
ATOM 879 C CA . TYR A 1 106 ? -6.809 -10.518 5.182 1.00 79.94 106 TYR A CA 1
ATOM 880 C C . TYR A 1 106 ? -7.666 -9.782 4.145 1.00 79.94 106 TYR A C 1
ATOM 882 O O . TYR A 1 106 ? -8.215 -10.435 3.259 1.00 79.94 106 TYR A O 1
ATOM 890 N N . ASP A 1 107 ? -7.847 -8.466 4.282 1.00 86.62 107 ASP A N 1
ATOM 891 C CA . ASP A 1 107 ? -8.614 -7.664 3.338 1.00 86.62 107 ASP A CA 1
ATOM 892 C C . ASP A 1 107 ? -7.825 -7.477 2.038 1.00 86.62 107 ASP A C 1
ATOM 894 O O . ASP A 1 107 ? -6.675 -7.046 2.041 1.00 86.62 107 ASP A O 1
ATOM 898 N N . SER A 1 108 ? -8.449 -7.809 0.911 1.00 85.25 108 SER A N 1
ATOM 899 C CA . SER A 1 108 ? -7.793 -7.808 -0.400 1.00 85.25 108 SER A CA 1
ATOM 900 C C . SER A 1 108 ? -7.604 -6.407 -0.980 1.00 85.25 108 SER A C 1
ATOM 902 O O . SER A 1 108 ? -6.775 -6.233 -1.869 1.00 85.25 108 SER A O 1
ATOM 904 N N . ASN A 1 109 ? -8.358 -5.414 -0.503 1.00 82.75 109 ASN A N 1
ATOM 905 C CA . ASN A 1 109 ? -8.187 -4.024 -0.909 1.00 82.75 109 ASN A CA 1
ATOM 906 C C . ASN A 1 109 ? -7.174 -3.291 -0.021 1.00 82.75 109 ASN A C 1
ATOM 908 O O . ASN A 1 109 ? -6.753 -2.204 -0.403 1.00 82.75 109 ASN A O 1
ATOM 912 N N . ALA A 1 110 ? -6.789 -3.836 1.141 1.00 82.81 110 ALA A N 1
ATOM 913 C CA . ALA A 1 110 ? -5.902 -3.174 2.107 1.00 82.81 110 ALA A CA 1
ATOM 914 C C . ALA A 1 110 ? -6.384 -1.763 2.520 1.00 82.81 110 ALA A C 1
ATOM 916 O O . ALA A 1 110 ? -5.614 -0.921 2.983 1.00 82.81 110 ALA A O 1
ATOM 917 N N . SER A 1 111 ? -7.679 -1.480 2.350 1.00 85.94 111 SER A N 1
ATOM 918 C CA . SER A 1 111 ? -8.260 -0.154 2.549 1.00 85.94 111 SER A CA 1
ATOM 919 C C . SER A 1 111 ? -9.763 -0.232 2.807 1.00 85.94 111 SER A C 1
ATOM 921 O O . SER A 1 111 ? -10.441 -1.056 2.202 1.00 85.94 111 SER A O 1
ATOM 923 N N . GLU A 1 112 ? -10.304 0.682 3.618 1.00 83.00 112 GLU A N 1
ATOM 924 C CA . GLU A 1 112 ? -11.743 0.708 3.936 1.00 83.00 112 GLU A CA 1
ATOM 925 C C . GLU A 1 112 ? -12.640 0.986 2.713 1.00 83.00 112 GLU A C 1
ATOM 927 O O . GLU A 1 112 ? -13.780 0.519 2.651 1.00 83.00 112 GLU A O 1
ATOM 932 N N . TYR A 1 113 ? -12.147 1.779 1.759 1.00 84.12 113 TYR A N 1
ATOM 933 C CA . TYR A 1 113 ? -12.931 2.276 0.630 1.00 84.12 113 TYR A CA 1
ATOM 934 C C . TYR A 1 113 ? -12.465 1.683 -0.700 1.00 84.12 113 TYR A C 1
ATOM 936 O O . TYR A 1 113 ? -11.327 1.247 -0.844 1.00 84.12 113 TYR A O 1
ATOM 944 N N . ASP A 1 114 ? -13.340 1.725 -1.700 1.00 82.44 114 ASP A N 1
ATOM 945 C CA . ASP A 1 114 ? -12.987 1.350 -3.068 1.00 82.44 114 ASP A CA 1
ATOM 946 C C . ASP A 1 114 ? -12.139 2.433 -3.750 1.00 82.44 114 ASP A C 1
ATOM 948 O O . ASP A 1 114 ? -12.166 3.609 -3.365 1.00 82.44 114 ASP A O 1
ATOM 952 N N . TRP A 1 115 ? -11.495 2.051 -4.858 1.00 80.31 115 TRP A N 1
ATOM 953 C CA . TRP A 1 115 ? -10.579 2.882 -5.651 1.00 80.31 115 TRP A CA 1
ATOM 954 C C . TRP A 1 115 ? -11.109 4.282 -6.005 1.00 80.31 115 TRP A C 1
ATOM 956 O O . TRP A 1 115 ? -10.334 5.225 -6.155 1.00 80.31 115 TRP A O 1
ATOM 966 N N . ARG A 1 116 ? -12.434 4.445 -6.119 1.00 80.88 116 ARG A N 1
ATOM 967 C CA . ARG A 1 116 ? -13.094 5.723 -6.444 1.00 80.88 116 ARG A CA 1
ATOM 968 C C . ARG A 1 116 ? -12.929 6.783 -5.357 1.00 80.88 116 ARG A C 1
ATOM 970 O O . ARG A 1 116 ? -13.015 7.968 -5.653 1.00 80.88 116 ARG A O 1
ATOM 977 N N . TYR A 1 117 ? -12.737 6.359 -4.111 1.00 75.38 117 TYR A N 1
ATOM 978 C CA . TYR A 1 117 ? -12.660 7.243 -2.948 1.00 75.38 117 TYR A CA 1
ATOM 979 C C . TYR A 1 117 ? -11.241 7.389 -2.403 1.00 75.38 117 TYR A C 1
ATOM 981 O O . TYR A 1 117 ? -10.914 8.430 -1.831 1.00 75.38 117 TYR A O 1
ATOM 989 N N . ASN A 1 118 ? -10.401 6.372 -2.582 1.00 74.31 118 ASN A N 1
ATOM 990 C CA . ASN A 1 118 ? -9.045 6.338 -2.044 1.00 74.31 118 ASN A CA 1
ATOM 991 C C . ASN A 1 118 ? -7.948 6.175 -3.100 1.00 74.31 118 ASN A C 1
ATOM 993 O O . ASN A 1 118 ? -6.807 5.934 -2.733 1.00 74.31 118 ASN A O 1
ATOM 997 N N . MET A 1 119 ? -8.264 6.274 -4.392 1.00 79.94 119 MET A N 1
ATOM 998 C CA . MET A 1 119 ? -7.291 6.090 -5.474 1.00 79.94 119 MET A CA 1
ATOM 999 C C . MET A 1 119 ? -6.475 4.794 -5.356 1.00 79.94 119 MET A C 1
ATOM 1001 O O . MET A 1 119 ? -5.331 4.760 -5.789 1.00 79.94 119 MET A O 1
ATOM 1005 N N . ASN A 1 120 ? -7.058 3.732 -4.793 1.00 82.12 120 ASN A N 1
ATOM 1006 C CA . ASN A 1 120 ? -6.443 2.413 -4.710 1.00 82.12 120 ASN A CA 1
ATOM 1007 C C . ASN A 1 120 ? -6.393 1.743 -6.090 1.00 82.12 120 ASN A C 1
ATOM 1009 O O . ASN A 1 120 ? -7.297 1.003 -6.487 1.00 82.12 120 ASN A O 1
ATOM 1013 N N . ILE A 1 121 ? -5.334 2.044 -6.842 1.00 82.12 121 ILE A N 1
ATOM 1014 C CA . ILE A 1 121 ? -5.108 1.493 -8.180 1.00 82.12 121 ILE A CA 1
ATOM 1015 C C . ILE A 1 121 ? -4.917 -0.033 -8.145 1.00 82.12 121 ILE A C 1
ATOM 1017 O O . ILE A 1 121 ? -5.513 -0.698 -8.997 1.00 82.12 121 ILE A O 1
ATOM 1021 N N . PRO A 1 122 ? -4.183 -0.627 -7.179 1.00 82.81 122 PRO A N 1
ATOM 1022 C CA . PRO A 1 122 ? -4.127 -2.083 -7.033 1.00 82.81 122 PRO A CA 1
ATOM 1023 C C . PRO A 1 122 ? -5.512 -2.732 -6.895 1.00 82.81 122 PRO A C 1
ATOM 1025 O O . PRO A 1 122 ? -5.817 -3.676 -7.623 1.00 82.81 122 PRO A O 1
ATOM 1028 N N . GLY A 1 123 ? -6.384 -2.182 -6.043 1.00 84.25 123 GLY A N 1
ATOM 1029 C CA . GLY A 1 123 ? -7.760 -2.662 -5.870 1.00 84.25 123 GLY A CA 1
ATOM 1030 C C . GLY A 1 123 ? -8.578 -2.599 -7.165 1.00 84.25 123 GLY A C 1
ATOM 1031 O O . GLY A 1 123 ? -9.248 -3.564 -7.528 1.00 84.25 123 GLY A O 1
ATOM 1032 N N . PHE A 1 124 ? -8.451 -1.507 -7.926 1.00 88.25 124 PHE A N 1
ATOM 1033 C CA . PHE A 1 124 ? -9.084 -1.376 -9.242 1.00 88.25 124 PHE A CA 1
ATOM 1034 C C . PHE A 1 124 ? -8.599 -2.428 -10.252 1.00 88.25 124 PHE A C 1
ATOM 1036 O O . PHE A 1 124 ? -9.399 -2.993 -10.999 1.00 88.25 124 PHE A O 1
ATOM 1043 N N . LEU A 1 125 ? -7.294 -2.710 -10.287 1.00 88.50 125 LEU A N 1
ATOM 1044 C CA . LEU A 1 125 ? -6.748 -3.747 -11.162 1.00 88.50 125 LEU A CA 1
ATOM 1045 C C . LEU A 1 125 ? -7.265 -5.132 -10.764 1.00 88.50 125 LEU A C 1
ATOM 1047 O O . LEU A 1 125 ? -7.634 -5.914 -11.638 1.00 88.50 125 LEU A O 1
ATOM 1051 N N . LEU A 1 126 ? -7.366 -5.413 -9.464 1.00 87.75 126 LEU A N 1
ATOM 1052 C CA . LEU A 1 126 ? -7.967 -6.649 -8.967 1.00 87.75 126 LEU A CA 1
ATOM 1053 C C . LEU A 1 126 ? -9.446 -6.770 -9.368 1.00 87.75 126 LEU A C 1
ATOM 1055 O O . LEU A 1 126 ? -9.859 -7.855 -9.767 1.00 87.75 126 LEU A O 1
ATOM 1059 N N . ASP A 1 127 ? -10.217 -5.675 -9.367 1.00 88.25 127 ASP A N 1
ATOM 1060 C CA . ASP A 1 127 ? -11.603 -5.676 -9.867 1.00 88.25 127 ASP A CA 1
ATOM 1061 C C . ASP A 1 127 ? -11.678 -6.058 -11.357 1.00 88.25 127 ASP A C 1
ATOM 1063 O O . ASP A 1 127 ? -12.610 -6.741 -11.789 1.00 88.25 127 ASP A O 1
ATOM 1067 N N . ILE A 1 128 ? -10.719 -5.602 -12.173 1.00 91.25 128 ILE A N 1
ATOM 1068 C CA . ILE A 1 128 ? -10.639 -5.972 -13.594 1.00 91.25 128 ILE A CA 1
ATOM 1069 C C . ILE A 1 128 ? -10.293 -7.454 -13.730 1.00 91.25 128 ILE A C 1
ATOM 1071 O O . ILE A 1 128 ? -10.937 -8.160 -14.503 1.00 91.25 128 ILE A O 1
ATOM 1075 N N . LEU A 1 129 ? -9.296 -7.933 -12.988 1.00 91.94 129 LEU A N 1
ATOM 1076 C CA . LEU A 1 129 ? -8.861 -9.327 -13.052 1.00 91.94 129 LEU A CA 1
ATOM 1077 C C . LEU A 1 129 ? -9.957 -10.292 -12.589 1.00 91.94 129 LEU A C 1
ATOM 1079 O O . LEU A 1 129 ? -10.125 -11.348 -13.195 1.00 91.94 129 LEU A O 1
ATOM 1083 N N . GLU A 1 130 ? -10.746 -9.917 -11.585 1.00 91.69 130 GLU A N 1
ATOM 1084 C CA . GLU A 1 130 ? -11.920 -10.683 -11.165 1.00 91.69 130 GLU A CA 1
ATOM 1085 C C . GLU A 1 130 ? -12.988 -10.730 -12.267 1.00 91.69 130 GLU A C 1
ATOM 1087 O O . GLU A 1 130 ? -13.503 -11.800 -12.579 1.00 91.69 130 GLU A O 1
ATOM 1092 N N . LYS A 1 131 ? -13.260 -9.609 -12.953 1.00 91.81 131 LYS A N 1
ATOM 1093 C CA . LYS A 1 131 ? -14.176 -9.587 -14.115 1.00 91.81 131 LYS A CA 1
ATOM 1094 C C . LYS A 1 131 ? -13.688 -10.432 -15.288 1.00 91.81 131 LYS A C 1
ATOM 1096 O O . LYS A 1 131 ? -14.502 -10.927 -16.064 1.00 91.81 131 LYS A O 1
ATOM 1101 N N . LEU A 1 132 ? -12.375 -10.574 -15.430 1.00 94.69 132 LEU A N 1
ATOM 1102 C CA . LEU A 1 132 ? -11.749 -11.453 -16.414 1.00 94.69 132 LEU A CA 1
ATOM 1103 C C . LEU A 1 132 ? -11.683 -12.916 -15.944 1.00 94.69 132 LEU A C 1
ATOM 1105 O O . LEU A 1 132 ? -11.147 -13.746 -16.674 1.00 94.69 132 LEU A O 1
ATOM 1109 N N . ASN A 1 133 ? -12.222 -13.241 -14.761 1.00 92.44 133 ASN A N 1
ATOM 1110 C CA . ASN A 1 133 ? -12.133 -14.556 -14.124 1.00 92.44 133 ASN A CA 1
ATOM 1111 C C . ASN A 1 133 ? -10.686 -15.056 -13.950 1.00 92.44 133 ASN A C 1
ATOM 1113 O O . ASN A 1 133 ? -10.416 -16.250 -14.032 1.00 92.44 133 ASN A O 1
ATOM 1117 N N . LEU A 1 134 ? -9.739 -14.139 -13.736 1.00 92.81 134 LEU A N 1
ATOM 1118 C CA . LEU A 1 134 ? -8.338 -14.464 -13.446 1.00 92.81 134 LEU A CA 1
ATOM 1119 C C . LEU A 1 134 ? -8.053 -14.516 -11.942 1.00 92.81 134 LEU A C 1
ATOM 1121 O O . LEU A 1 134 ? -7.075 -15.127 -11.518 1.00 92.81 134 LEU A O 1
ATOM 1125 N N . VAL A 1 135 ? -8.892 -13.859 -11.140 1.00 90.75 135 VAL A N 1
ATOM 1126 C CA . VAL A 1 135 ? -8.814 -13.823 -9.678 1.00 90.75 135 VAL A CA 1
ATOM 1127 C C . VAL A 1 135 ? -10.192 -14.150 -9.121 1.00 90.75 135 VAL A C 1
ATOM 1129 O O . VAL A 1 135 ? -11.197 -13.633 -9.603 1.00 90.75 135 VAL A O 1
ATOM 1132 N N . HIS A 1 136 ? -10.229 -14.993 -8.095 1.00 88.88 136 HIS A N 1
ATOM 1133 C CA . HIS A 1 136 ? -11.452 -15.414 -7.418 1.00 88.88 136 HIS A CA 1
ATOM 1134 C C . HIS A 1 136 ? -11.287 -15.290 -5.901 1.00 88.88 136 HIS A C 1
ATOM 1136 O O . HIS A 1 136 ? -10.166 -15.170 -5.403 1.00 88.88 136 HIS A O 1
ATOM 1142 N N . ASP A 1 137 ? -12.408 -15.325 -5.179 1.00 88.88 137 ASP A N 1
ATOM 1143 C CA . ASP A 1 137 ? -12.460 -15.415 -3.714 1.00 88.88 137 ASP A CA 1
ATOM 1144 C C . ASP A 1 137 ? -11.719 -14.296 -2.965 1.00 88.88 137 ASP A C 1
ATOM 1146 O O . ASP A 1 137 ? -11.068 -14.524 -1.937 1.00 88.88 137 ASP A O 1
ATOM 1150 N N . ARG A 1 138 ? -11.839 -13.055 -3.454 1.00 89.12 138 ARG A N 1
ATOM 1151 C CA . ARG A 1 138 ? -11.322 -11.888 -2.731 1.00 89.12 138 ARG A CA 1
ATOM 1152 C C . ARG A 1 138 ? -12.030 -11.742 -1.388 1.00 89.12 138 ARG A C 1
ATOM 1154 O O . ARG A 1 138 ? -13.254 -11.818 -1.279 1.00 89.12 138 ARG A O 1
ATOM 1161 N N . LYS A 1 139 ? -11.232 -11.533 -0.346 1.00 90.25 139 LYS A N 1
ATOM 1162 C CA . LYS A 1 139 ? -11.703 -11.389 1.032 1.00 90.25 139 LYS A CA 1
ATOM 1163 C C . LYS A 1 139 ? -11.807 -9.917 1.391 1.00 90.25 139 LYS A C 1
ATOM 1165 O O . LYS A 1 139 ? -10.909 -9.144 1.071 1.00 90.25 139 LYS A O 1
ATOM 1170 N N . TYR A 1 140 ? -12.864 -9.570 2.116 1.00 89.44 140 TYR A N 1
ATOM 1171 C CA . TYR A 1 140 ? -13.114 -8.209 2.578 1.00 89.44 140 TYR A CA 1
ATOM 1172 C C . TYR A 1 140 ? -13.455 -8.177 4.057 1.00 89.44 140 TYR A C 1
ATOM 1174 O O . TYR A 1 140 ? -14.173 -9.047 4.560 1.00 89.44 140 TYR A O 1
ATOM 1182 N N . ALA A 1 141 ? -12.984 -7.145 4.745 1.00 88.00 141 ALA A N 1
ATOM 1183 C CA . ALA A 1 141 ? -13.389 -6.836 6.100 1.00 88.00 141 ALA A CA 1
ATOM 1184 C C . ALA A 1 141 ? -14.872 -6.409 6.105 1.00 88.00 141 ALA A C 1
ATOM 1186 O O . ALA A 1 141 ? -15.253 -5.451 5.424 1.00 88.00 141 ALA A O 1
ATOM 1187 N N . PRO A 1 142 ? -15.750 -7.085 6.871 1.00 90.75 142 PRO A N 1
ATOM 1188 C CA . PRO A 1 142 ? -17.156 -6.706 6.934 1.00 90.75 142 PRO A CA 1
ATOM 1189 C C . PRO A 1 142 ? -17.323 -5.288 7.490 1.00 90.75 142 PRO A C 1
ATOM 1191 O O . PRO A 1 142 ? -16.847 -4.995 8.587 1.00 90.75 142 PRO A O 1
ATOM 1194 N N . LYS A 1 143 ? -18.064 -4.419 6.788 1.00 90.38 143 LYS A N 1
ATOM 1195 C CA . LYS A 1 143 ? -18.251 -3.005 7.182 1.00 90.38 143 LYS A CA 1
ATOM 1196 C C . LYS A 1 143 ? -18.783 -2.831 8.609 1.00 90.38 143 LYS A C 1
ATOM 1198 O O . LYS A 1 143 ? -18.365 -1.922 9.315 1.00 90.38 143 LYS A O 1
ATOM 1203 N N . SER A 1 144 ? -19.660 -3.727 9.063 1.00 90.75 144 SER A N 1
ATOM 1204 C CA . SER A 1 144 ? -20.169 -3.732 10.442 1.00 90.75 144 SER A CA 1
ATOM 1205 C C . SER A 1 144 ? -19.072 -4.001 11.477 1.00 90.75 144 SER A C 1
ATOM 1207 O O . SER A 1 144 ? -19.062 -3.397 12.548 1.00 90.75 144 SER A O 1
ATOM 1209 N N . TYR A 1 145 ? -18.124 -4.883 11.158 1.00 88.81 145 TYR A N 1
ATOM 1210 C CA . TYR A 1 145 ? -16.988 -5.192 12.019 1.00 88.81 145 TYR A CA 1
ATOM 1211 C C . TYR A 1 145 ? -15.958 -4.057 12.027 1.00 88.81 145 TYR A C 1
ATOM 1213 O O . TYR A 1 145 ? -15.454 -3.689 13.087 1.00 88.81 145 TYR A O 1
ATOM 1221 N N . VAL A 1 146 ? -15.714 -3.455 10.862 1.00 88.06 146 VAL A N 1
ATOM 1222 C CA . VAL A 1 146 ? -14.868 -2.265 10.704 1.00 88.06 146 VAL A CA 1
ATOM 1223 C C . VAL A 1 146 ? -15.412 -1.096 11.535 1.00 88.06 146 VAL A C 1
ATOM 1225 O O . VAL A 1 146 ? -14.668 -0.498 12.311 1.00 88.06 146 VAL A O 1
ATOM 1228 N N . GLN A 1 147 ? -16.720 -0.823 11.458 1.00 89.12 147 GLN A N 1
ATOM 1229 C CA . GLN A 1 147 ? -17.361 0.224 12.258 1.00 89.12 147 GLN A CA 1
ATOM 1230 C C . GLN A 1 147 ? -17.255 -0.063 13.760 1.00 89.12 147 GLN A C 1
ATOM 1232 O O . GLN A 1 147 ? -16.851 0.805 14.525 1.00 89.12 147 GLN A O 1
ATOM 1237 N N . LYS A 1 148 ? -17.505 -1.309 14.179 1.00 89.44 148 LYS A N 1
ATOM 1238 C CA . LYS A 1 148 ? -17.359 -1.716 15.583 1.00 89.44 148 LYS A CA 1
ATOM 1239 C C . LYS A 1 148 ? -15.949 -1.449 16.124 1.00 89.44 148 LYS A C 1
ATOM 1241 O O . LYS A 1 148 ? -15.806 -1.041 17.273 1.00 89.44 148 LYS A O 1
ATOM 1246 N N . LYS A 1 149 ? -14.907 -1.676 15.315 1.00 85.06 149 LYS A N 1
ATOM 1247 C CA . LYS A 1 149 ? -13.513 -1.375 15.684 1.00 85.06 149 LYS A CA 1
ATOM 1248 C C . LYS A 1 149 ? -13.275 0.124 15.861 1.00 85.06 149 LYS A C 1
ATOM 1250 O O . LYS A 1 149 ? -12.668 0.508 16.858 1.00 85.06 149 LYS A O 1
ATOM 1255 N N . LYS A 1 150 ? -13.814 0.955 14.963 1.00 85.25 150 LYS A N 1
ATOM 1256 C CA . LYS A 1 150 ? -13.783 2.419 15.106 1.00 85.25 150 LYS A CA 1
ATOM 1257 C C . LYS A 1 150 ? -14.455 2.876 16.399 1.00 85.25 150 LYS A C 1
ATOM 1259 O O . LYS A 1 150 ? -13.846 3.601 17.180 1.00 85.25 150 LYS A O 1
ATOM 1264 N N . ASP A 1 151 ? -15.665 2.388 16.665 1.00 87.25 151 ASP A N 1
ATOM 1265 C CA . ASP A 1 151 ? -16.437 2.766 17.853 1.00 87.25 151 ASP A CA 1
ATOM 1266 C C . ASP A 1 151 ? -15.701 2.382 19.148 1.00 87.25 151 ASP A C 1
ATOM 1268 O O . ASP A 1 151 ? -15.633 3.168 20.093 1.00 87.25 151 ASP A O 1
ATOM 1272 N N . MET A 1 152 ? -15.078 1.196 19.178 1.00 82.56 152 MET A N 1
ATOM 1273 C CA . MET A 1 152 ? -14.226 0.761 20.291 1.00 82.56 152 MET A CA 1
ATOM 1274 C C . MET A 1 152 ? -13.004 1.668 20.479 1.00 82.56 152 MET A C 1
ATOM 1276 O O . MET A 1 152 ? -12.689 2.042 21.609 1.00 82.56 152 MET A O 1
ATOM 1280 N N . ALA A 1 153 ? -12.320 2.042 19.395 1.00 79.69 153 ALA A N 1
ATOM 1281 C CA . ALA A 1 153 ? -11.148 2.913 19.451 1.00 79.69 153 ALA A CA 1
ATOM 1282 C C . ALA A 1 153 ? -11.492 4.336 19.935 1.00 79.69 153 ALA A C 1
ATOM 1284 O O . ALA A 1 153 ? -10.699 4.952 20.656 1.00 79.69 153 ALA A O 1
ATOM 1285 N N . SER A 1 154 ? -12.671 4.849 19.573 1.00 80.06 154 SER A N 1
ATOM 1286 C CA . SER A 1 154 ? -13.204 6.125 20.068 1.00 80.06 154 SER A CA 1
ATOM 1287 C C . SER A 1 154 ? -13.625 6.046 21.538 1.00 80.06 154 SER A C 1
ATOM 1289 O O . SER A 1 154 ? -13.241 6.904 22.328 1.00 80.06 154 SER A O 1
ATOM 1291 N N . CYS A 1 155 ? -14.345 4.993 21.937 1.00 81.50 155 CYS A N 1
ATOM 1292 C CA . CYS A 1 155 ? -14.788 4.798 23.321 1.00 81.50 155 CYS A CA 1
ATOM 1293 C C . CYS A 1 155 ? -13.603 4.690 24.297 1.00 81.50 155 CYS A C 1
ATOM 1295 O O . CYS A 1 155 ? -13.594 5.338 25.343 1.00 81.50 155 CYS A O 1
ATOM 1297 N N . ASN A 1 156 ? -12.562 3.937 23.931 1.00 80.75 156 ASN A N 1
ATOM 1298 C CA . ASN A 1 156 ? -11.356 3.800 24.752 1.00 80.75 156 A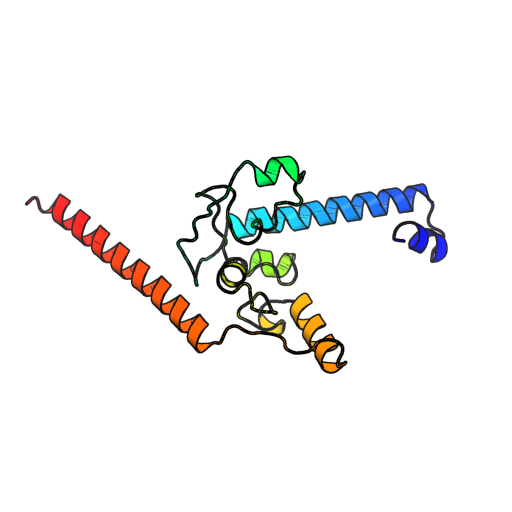SN A CA 1
ATOM 1299 C C . ASN A 1 156 ? -10.630 5.136 24.974 1.00 80.75 156 ASN A C 1
ATOM 1301 O O . ASN A 1 156 ? -10.090 5.376 26.051 1.00 80.75 156 ASN A O 1
ATOM 1305 N N . GLU A 1 157 ? -10.619 6.015 23.973 1.00 78.88 157 GLU A N 1
ATOM 1306 C CA . GLU A 1 157 ? -10.001 7.339 24.080 1.00 78.88 157 GLU A CA 1
ATOM 1307 C C . GLU A 1 157 ? -10.802 8.277 24.978 1.00 78.88 157 GLU A C 1
ATOM 1309 O O . GLU A 1 157 ? -10.214 8.966 25.811 1.00 78.88 157 GLU A O 1
ATOM 1314 N N . GLN A 1 158 ? -12.131 8.250 24.868 1.00 82.38 158 GLN A N 1
ATOM 1315 C CA . GLN A 1 158 ? -13.000 9.028 25.743 1.00 82.38 158 GLN A CA 1
ATOM 1316 C C . GLN A 1 158 ? -12.828 8.612 27.211 1.00 82.38 158 GLN A C 1
ATOM 1318 O O . GLN A 1 158 ? -12.575 9.464 28.061 1.00 82.38 158 GLN A O 1
ATOM 1323 N N . ASN A 1 159 ? -12.843 7.306 27.493 1.00 83.06 159 ASN A N 1
ATOM 1324 C CA . ASN A 1 159 ? -12.618 6.778 28.842 1.00 83.06 159 ASN A CA 1
ATOM 1325 C C . ASN A 1 159 ? -11.241 7.181 29.405 1.00 83.06 159 ASN A C 1
ATOM 1327 O O . ASN A 1 159 ? -11.108 7.465 30.595 1.00 83.06 159 ASN A O 1
ATOM 1331 N N . ASN A 1 160 ? -10.206 7.218 28.559 1.00 82.56 160 ASN A N 1
ATOM 1332 C CA . ASN A 1 160 ? -8.866 7.634 28.971 1.00 82.56 160 ASN A CA 1
ATOM 1333 C C . ASN A 1 160 ? -8.786 9.144 29.263 1.00 82.56 160 ASN A C 1
ATOM 1335 O O . ASN A 1 160 ? -8.127 9.560 30.209 1.00 82.56 160 ASN A O 1
ATOM 1339 N N . MET A 1 161 ? -9.478 9.983 28.489 1.00 81.56 161 MET A N 1
ATOM 1340 C CA . MET A 1 161 ? -9.551 11.420 28.778 1.00 81.56 161 MET A CA 1
ATOM 1341 C C . MET A 1 161 ? -10.322 11.711 30.068 1.00 81.56 161 MET A C 1
ATOM 1343 O O . MET A 1 161 ? -9.905 12.559 30.857 1.00 81.56 161 MET A O 1
ATOM 1347 N N . GLU A 1 162 ? -11.419 10.991 30.306 1.00 86.44 162 GLU A N 1
ATOM 1348 C CA . GLU A 1 162 ? -12.203 11.111 31.536 1.00 86.44 162 GLU A CA 1
ATOM 1349 C C . GLU A 1 162 ? -11.387 10.696 32.769 1.00 86.44 162 GLU A C 1
ATOM 1351 O O . GLU A 1 162 ? -11.414 11.391 33.786 1.00 86.44 162 GLU A O 1
ATOM 1356 N N . SER A 1 163 ? -10.592 9.622 32.679 1.00 83.12 163 SER A N 1
ATOM 1357 C CA . SER A 1 163 ? -9.720 9.192 33.781 1.00 83.12 163 SER A CA 1
ATOM 1358 C C . SER A 1 163 ? -8.603 10.201 34.078 1.00 83.12 163 SER A C 1
ATOM 1360 O O . SER A 1 163 ? -8.349 10.506 35.243 1.00 83.12 163 SER A O 1
ATOM 1362 N N . ILE A 1 164 ? -7.980 10.785 33.046 1.00 85.81 164 ILE A N 1
ATOM 1363 C CA . ILE A 1 164 ? -6.962 11.837 33.195 1.00 85.81 164 ILE A CA 1
ATOM 1364 C C . ILE A 1 164 ? -7.571 13.094 33.822 1.00 85.81 164 ILE A C 1
ATOM 1366 O O . ILE A 1 164 ? -6.986 13.660 34.745 1.00 85.81 164 ILE A O 1
ATOM 1370 N N . SER A 1 165 ? -8.751 13.517 33.358 1.00 86.06 165 SER A N 1
ATOM 1371 C CA . SER A 1 165 ? -9.458 14.670 33.921 1.00 86.06 165 SER A CA 1
ATOM 1372 C C . SER A 1 165 ? -9.787 14.453 35.395 1.00 86.06 165 SER A C 1
ATOM 1374 O O . SER A 1 165 ? -9.567 15.357 36.199 1.00 86.06 165 SER A O 1
ATOM 1376 N N . LYS A 1 166 ? -10.242 13.250 35.762 1.00 85.12 166 LYS A N 1
ATOM 1377 C CA . LYS A 1 166 ? -10.529 12.892 37.151 1.00 85.12 166 LYS A CA 1
ATOM 1378 C C . LYS A 1 166 ? -9.272 12.925 38.023 1.00 85.12 166 LYS A C 1
ATOM 1380 O O . LYS A 1 166 ? -9.271 13.607 39.037 1.00 85.12 166 LYS A O 1
ATOM 1385 N N . ASN A 1 167 ? -8.176 12.310 37.576 1.00 84.94 167 ASN A N 1
ATOM 1386 C CA . ASN A 1 167 ? -6.898 12.334 38.299 1.00 84.94 167 ASN A CA 1
ATOM 1387 C C . ASN A 1 167 ? -6.352 13.760 38.490 1.00 84.94 167 ASN A C 1
ATOM 1389 O O . ASN A 1 167 ? -5.789 14.084 39.536 1.00 84.94 167 ASN A O 1
ATOM 1393 N N . TYR A 1 168 ? -6.509 14.624 37.483 1.00 85.25 168 TYR A N 1
ATOM 1394 C CA . TYR A 1 168 ? -6.103 16.026 37.570 1.00 85.25 168 TYR A CA 1
ATOM 1395 C C . TYR A 1 168 ? -6.956 16.807 38.578 1.00 85.25 168 TYR A C 1
ATOM 1397 O O . TYR A 1 168 ? -6.413 17.550 39.393 1.00 85.25 168 TYR A O 1
ATOM 1405 N N . LEU A 1 169 ? -8.278 16.604 38.564 1.00 82.31 169 LEU A N 1
ATOM 1406 C CA . LEU A 1 169 ? -9.189 17.198 39.544 1.00 82.31 169 LEU A CA 1
ATOM 1407 C C . LEU A 1 169 ? -8.880 16.713 40.967 1.00 82.31 169 LEU A C 1
ATOM 1409 O O . LEU A 1 169 ? -8.786 17.543 41.865 1.00 82.31 169 LEU A O 1
ATOM 1413 N N . ASP A 1 170 ? -8.630 15.418 41.160 1.00 83.94 170 ASP A N 1
ATOM 1414 C CA . ASP A 1 170 ? -8.270 14.845 42.463 1.00 83.94 170 ASP A CA 1
ATOM 1415 C C . ASP A 1 170 ? -6.940 15.434 42.988 1.00 83.94 170 ASP A C 1
ATOM 1417 O O . ASP A 1 170 ? -6.808 15.740 44.173 1.00 83.94 170 ASP A O 1
ATOM 1421 N N . THR A 1 171 ? -5.981 15.704 42.093 1.00 83.06 171 THR A N 1
ATOM 1422 C CA . THR A 1 171 ? -4.700 16.359 42.431 1.00 83.06 171 THR A CA 1
ATOM 1423 C C . THR A 1 171 ? -4.875 17.837 42.811 1.00 83.06 171 THR A C 1
ATOM 1425 O O . THR A 1 171 ? -4.177 18.335 43.693 1.00 83.06 171 THR A O 1
ATOM 1428 N N . LEU A 1 172 ? -5.788 18.559 42.151 1.00 78.81 172 LEU A N 1
ATOM 1429 C CA . LEU A 1 172 ? -6.044 19.982 42.407 1.00 78.81 172 LEU A CA 1
ATOM 1430 C C . LEU A 1 172 ? -6.909 20.238 43.645 1.00 78.81 172 LEU A C 1
ATOM 1432 O O . LEU A 1 172 ? -6.733 21.259 44.307 1.00 78.81 172 LEU A O 1
ATOM 1436 N N . VAL A 1 173 ? -7.866 19.352 43.928 1.00 80.81 173 VAL A N 1
ATOM 1437 C CA . VAL A 1 173 ? -8.835 19.517 45.023 1.00 80.81 173 VAL A CA 1
ATOM 1438 C C . VAL A 1 173 ? -8.281 19.003 46.358 1.00 80.81 173 VAL A C 1
ATOM 1440 O O . VAL A 1 173 ? -8.815 19.366 47.402 1.00 80.81 173 VAL A O 1
ATOM 1443 N N . GLY A 1 174 ? -7.165 18.263 46.349 1.00 65.31 174 GLY A N 1
ATOM 1444 C CA . GLY A 1 174 ? -6.404 17.933 47.553 1.00 65.31 174 GLY A CA 1
ATOM 1445 C C . GLY A 1 174 ? -7.214 17.130 48.569 1.00 65.31 174 GLY A C 1
ATOM 1446 O O . GLY A 1 174 ? -7.538 17.637 49.642 1.00 65.31 174 GLY A O 1
ATOM 1447 N N . THR A 1 175 ? -7.531 15.881 48.232 1.00 58.91 175 THR A N 1
ATOM 1448 C CA . THR A 1 175 ? -7.806 14.834 49.232 1.00 58.91 175 THR A CA 1
ATOM 1449 C C . THR A 1 175 ? -6.525 14.115 49.607 1.00 58.91 175 THR A C 1
ATOM 1451 O O . THR A 1 175 ? -5.795 13.742 48.660 1.00 58.91 175 THR A O 1
#

Organism: NCBI:txid334625

Sequence (175 aa):
MPVVVPMLLWDESFINAVIANIFRFVYGLHCGFLVNSVAHMHGLRPYDKVIDPRESRFVTYFSLGEGYHNFHHTPYDKVIDPRESRFVTYFSLGEGYHNFHHTFPYDSNASEYDWRYNMNIPGFLLDILEKLNLVHDRKYAPKSYVQKKKDMASCNEQNNMESISKNYLDTLVGT

Radius of gyration: 21.95 Å; chains: 1; bounding box: 44×36×80 Å

pLDDT: mean 74.8, std 16.04, range [34.28, 94.69]